Protein AF-A0A9N9P081-F1 (afdb_monomer)

pLDDT: mean 86.45, std 9.41, range [50.97, 96.0]

Mean predicted aligned error: 7.63 Å

Secondary structure (DSSP, 8-state):
-TTSS-HHHHHHHHHHHHHHHHHH-----PPP-BTTB-EEEEEEEE-PBGGG-SSBPS-EEEEEEEESSSS--B-

Organism: NCBI:txid144679

Radius of gyration: 17.94 Å; Cα contacts (8 Å, |Δi|>4): 72; chains: 1; bounding box: 35×29×53 Å

Structure (mmCIF, N/CA/C/O backbone):
data_AF-A0A9N9P081-F1
#
_entry.id   AF-A0A9N9P081-F1
#
loop_
_atom_site.group_PDB
_atom_site.id
_atom_site.type_symbol
_atom_site.label_atom_id
_atom_site.label_alt_id
_atom_site.label_comp_id
_atom_site.label_asym_id
_atom_site.label_entity_id
_atom_site.label_seq_id
_atom_site.pdbx_PDB_ins_code
_atom_site.Cartn_x
_atom_site.Cartn_y
_atom_site.Cartn_z
_atom_site.occupancy
_atom_site.B_iso_or_equiv
_atom_site.auth_seq_id
_atom_site.auth_comp_id
_atom_site.auth_asym_id
_atom_site.auth_atom_id
_atom_site.pdbx_PDB_model_num
ATOM 1 N N . LEU A 1 1 ? -2.319 -12.255 -30.649 1.00 50.97 1 LEU A N 1
ATOM 2 C CA . LEU A 1 1 ? -2.692 -11.077 -29.833 1.00 50.97 1 LEU A CA 1
ATOM 3 C C . LEU A 1 1 ? -4.206 -11.086 -29.661 1.00 50.97 1 LEU A C 1
ATOM 5 O O . LEU A 1 1 ? -4.892 -11.050 -30.669 1.00 50.97 1 LEU A O 1
ATOM 9 N N . MET A 1 2 ? -4.721 -11.193 -28.433 1.00 64.94 2 MET A N 1
ATOM 10 C CA . MET A 1 2 ? -6.155 -11.428 -28.174 1.00 64.94 2 MET A CA 1
ATOM 11 C C . MET A 1 2 ? -7.079 -10.215 -28.405 1.00 64.94 2 MET A C 1
ATOM 13 O O . MET A 1 2 ? -8.288 -10.392 -28.396 1.00 64.94 2 MET A O 1
ATOM 17 N N . THR A 1 3 ? -6.555 -9.003 -28.631 1.00 78.12 3 THR A N 1
ATOM 18 C CA . THR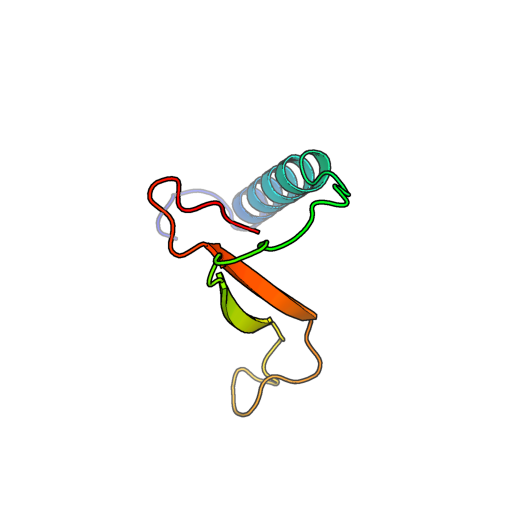 A 1 3 ? -7.369 -7.767 -28.698 1.00 78.12 3 THR A CA 1
ATOM 19 C C . THR A 1 3 ? -7.255 -6.974 -30.006 1.00 78.12 3 THR A C 1
ATOM 21 O O . THR A 1 3 ? -7.848 -5.911 -30.117 1.00 78.12 3 THR A O 1
ATOM 24 N N . GLY A 1 4 ? -6.490 -7.441 -31.001 1.00 89.19 4 GLY A N 1
ATOM 25 C CA . GLY A 1 4 ? -6.373 -6.764 -32.307 1.00 89.19 4 GLY A CA 1
ATOM 26 C C . GLY A 1 4 ? -5.601 -5.431 -32.323 1.00 89.19 4 GLY A C 1
ATOM 27 O O . GLY A 1 4 ? -5.488 -4.807 -33.373 1.00 89.19 4 GLY A O 1
ATOM 28 N N . HIS A 1 5 ? -5.034 -4.993 -31.197 1.00 88.56 5 HIS A N 1
ATOM 29 C CA . HIS A 1 5 ? -4.242 -3.760 -31.102 1.00 88.56 5 HIS A CA 1
ATOM 30 C C . HIS A 1 5 ? -2.739 -4.032 -31.079 1.00 88.56 5 HIS A C 1
ATOM 32 O O . HIS A 1 5 ? -2.314 -5.091 -30.638 1.00 88.56 5 HIS A O 1
ATOM 38 N N . SER A 1 6 ? -1.914 -3.070 -31.506 1.00 92.19 6 SER A N 1
ATOM 39 C CA . SER A 1 6 ? -0.454 -3.209 -31.41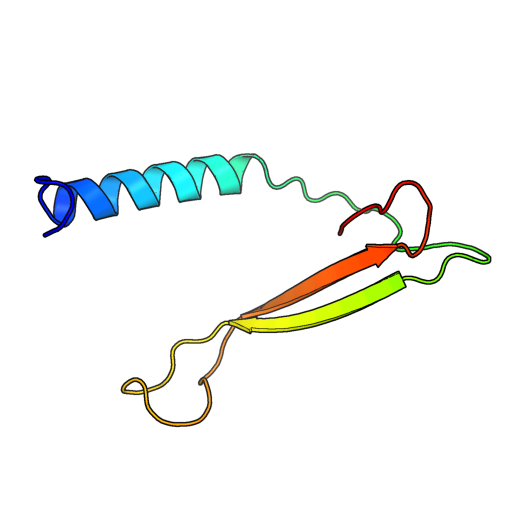0 1.00 92.19 6 SER A CA 1
ATOM 40 C C . SER A 1 6 ? 0.015 -3.234 -29.948 1.00 92.19 6 SER A C 1
ATOM 42 O O . SER A 1 6 ? -0.583 -2.585 -29.086 1.00 92.19 6 SER A O 1
ATOM 44 N N . THR A 1 7 ? 1.125 -3.920 -29.661 1.00 91.50 7 THR A N 1
ATOM 45 C CA . THR A 1 7 ? 1.725 -3.937 -28.314 1.00 91.50 7 THR A CA 1
ATOM 46 C C . THR A 1 7 ? 2.030 -2.527 -27.807 1.00 91.50 7 THR A C 1
ATOM 48 O O . THR A 1 7 ? 1.763 -2.228 -26.650 1.00 91.50 7 THR A O 1
ATOM 51 N N . ALA A 1 8 ? 2.510 -1.633 -28.677 1.00 92.88 8 ALA A N 1
ATOM 52 C CA . ALA A 1 8 ? 2.786 -0.242 -28.316 1.00 92.88 8 ALA A CA 1
ATOM 53 C C . ALA A 1 8 ? 1.512 0.507 -27.893 1.00 92.88 8 ALA A C 1
ATOM 55 O O . ALA A 1 8 ? 1.516 1.246 -26.910 1.00 92.88 8 ALA A O 1
ATOM 56 N N . THR A 1 9 ? 0.398 0.275 -28.596 1.00 93.56 9 THR A N 1
ATOM 57 C CA . THR A 1 9 ? -0.908 0.836 -28.229 1.00 93.56 9 THR A CA 1
ATOM 58 C C . THR A 1 9 ? -1.354 0.334 -26.857 1.00 93.56 9 THR A C 1
ATOM 60 O O . THR A 1 9 ? -1.855 1.120 -26.057 1.00 93.56 9 THR A O 1
ATOM 63 N N . ILE A 1 10 ? -1.155 -0.952 -26.561 1.00 92.31 10 ILE A N 1
ATOM 64 C CA . ILE A 1 10 ? -1.514 -1.539 -25.263 1.00 92.31 10 ILE A CA 1
ATOM 65 C C . ILE A 1 10 ? -0.663 -0.927 -24.144 1.00 92.31 10 ILE A C 1
ATOM 67 O O . ILE A 1 10 ? -1.225 -0.445 -23.163 1.00 92.31 10 ILE A O 1
ATOM 71 N N . THR A 1 11 ? 0.661 -0.870 -24.312 1.00 92.88 11 THR A N 1
ATOM 72 C CA . THR A 1 11 ? 1.575 -0.275 -23.324 1.00 92.88 11 THR A CA 1
ATOM 73 C C . THR A 1 11 ? 1.210 1.176 -23.025 1.00 92.88 11 THR A C 1
ATOM 75 O O . THR A 1 11 ? 1.028 1.530 -21.864 1.00 92.88 11 THR A O 1
ATOM 78 N N . ASN A 1 12 ? 0.980 1.991 -24.059 1.00 94.88 12 ASN A N 1
ATOM 79 C CA . ASN A 1 12 ? 0.601 3.393 -23.876 1.00 94.88 12 ASN A CA 1
ATOM 80 C C . ASN A 1 12 ? -0.720 3.559 -23.111 1.00 94.88 12 ASN A C 1
ATOM 82 O O . ASN A 1 12 ? -0.865 4.500 -22.333 1.00 94.88 12 ASN A O 1
ATOM 86 N N . ASN A 1 13 ? -1.700 2.677 -23.329 1.00 93.62 13 ASN A N 1
ATOM 87 C CA . ASN A 1 13 ? -2.952 2.721 -22.572 1.00 93.62 13 ASN A CA 1
ATOM 88 C C . ASN A 1 13 ? -2.745 2.310 -21.108 1.00 93.62 13 ASN A C 1
ATOM 90 O O . ASN A 1 13 ? -3.270 2.979 -20.219 1.00 93.62 13 ASN A O 1
ATOM 94 N N . ILE A 1 14 ? -1.942 1.274 -20.846 1.00 93.94 14 ILE A N 1
ATOM 95 C CA . ILE A 1 14 ? -1.589 0.862 -19.479 1.00 93.94 14 ILE A CA 1
ATOM 96 C C . ILE A 1 14 ? -0.866 1.995 -18.741 1.00 93.94 14 ILE A C 1
ATOM 98 O O . ILE A 1 14 ? -1.205 2.285 -17.595 1.00 93.94 14 ILE A O 1
ATOM 102 N N . ASP A 1 15 ? 0.070 2.687 -19.393 1.00 94.31 15 ASP A N 1
ATOM 103 C CA . ASP A 1 15 ? 0.795 3.803 -18.779 1.00 94.31 15 ASP A CA 1
ATOM 104 C C . ASP A 1 15 ? -0.119 4.979 -18.427 1.00 94.31 15 ASP A C 1
ATOM 106 O O . ASP A 1 15 ? 0.027 5.571 -17.355 1.00 94.31 15 ASP A O 1
ATOM 110 N N . LYS A 1 16 ? -1.101 5.291 -19.283 1.00 94.56 16 LYS A N 1
ATOM 111 C CA . LYS A 1 16 ? -2.113 6.317 -18.988 1.00 94.56 16 LYS A CA 1
ATOM 112 C C . LYS A 1 16 ? -2.961 5.942 -17.777 1.00 94.56 16 LYS A C 1
ATOM 114 O O . LYS A 1 16 ? -3.136 6.768 -16.885 1.00 94.56 16 LYS A O 1
ATOM 119 N N . ILE A 1 17 ? -3.435 4.696 -17.714 1.00 94.88 17 ILE A N 1
ATOM 120 C CA . ILE A 1 17 ? -4.205 4.191 -16.568 1.00 94.88 17 ILE A CA 1
ATOM 121 C C . ILE A 1 17 ? -3.360 4.274 -15.294 1.00 94.88 17 ILE A C 1
ATOM 123 O O . ILE A 1 17 ? -3.837 4.757 -14.269 1.00 94.88 17 ILE A O 1
ATOM 127 N N . ARG A 1 18 ? -2.085 3.878 -15.361 1.00 92.81 18 ARG A N 1
ATOM 128 C CA . ARG A 1 18 ? -1.164 3.947 -14.221 1.00 92.81 18 ARG A CA 1
ATOM 129 C C . ARG A 1 18 ? -0.993 5.377 -13.704 1.00 92.81 18 ARG A C 1
ATOM 131 O O . ARG A 1 18 ? -1.012 5.582 -12.495 1.00 92.81 18 ARG A O 1
ATOM 138 N N . GLN A 1 19 ? -0.832 6.356 -14.595 1.00 93.50 19 GLN A N 1
ATOM 139 C CA . GLN A 1 19 ? -0.717 7.768 -14.211 1.00 93.50 19 GLN A CA 1
ATOM 140 C C . GLN A 1 19 ? -2.012 8.304 -13.594 1.00 93.50 19 GLN A C 1
ATOM 142 O O . GLN A 1 19 ? -1.955 9.013 -12.593 1.00 93.50 19 GLN A O 1
ATOM 147 N N . MET A 1 20 ? -3.169 7.933 -14.151 1.00 93.06 20 MET A N 1
ATOM 148 C CA . MET A 1 20 ? -4.471 8.310 -13.595 1.00 93.06 20 MET A CA 1
ATOM 149 C C . MET A 1 20 ? -4.692 7.732 -12.198 1.00 93.06 20 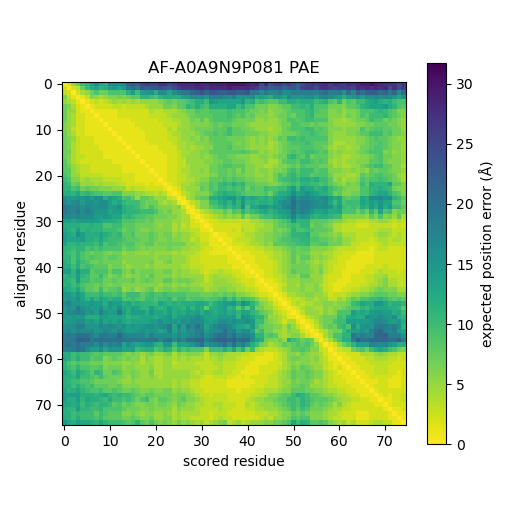MET A C 1
ATOM 151 O O . MET A 1 20 ? -5.120 8.457 -11.313 1.00 93.06 20 MET A O 1
ATOM 155 N N . ILE A 1 21 ? -4.386 6.450 -11.979 1.00 89.75 21 ILE A N 1
ATOM 156 C CA . ILE A 1 21 ? -4.499 5.838 -10.648 1.00 89.75 21 ILE A CA 1
ATOM 157 C C . ILE A 1 21 ? -3.532 6.527 -9.681 1.00 89.75 21 ILE A C 1
ATOM 159 O O . ILE A 1 21 ? -3.928 6.897 -8.581 1.00 89.75 21 ILE A O 1
ATOM 163 N N . GLY A 1 22 ? -2.288 6.761 -10.110 1.00 86.69 22 GLY A N 1
ATOM 164 C CA . GLY A 1 22 ? -1.277 7.423 -9.287 1.00 86.69 22 GLY A CA 1
ATOM 165 C C . GLY A 1 22 ? -1.669 8.831 -8.835 1.00 86.69 22 GLY A C 1
ATOM 166 O O . GLY A 1 22 ? -1.329 9.209 -7.722 1.00 86.69 22 GLY A O 1
ATOM 167 N N . SER A 1 23 ? -2.418 9.592 -9.641 1.00 87.56 23 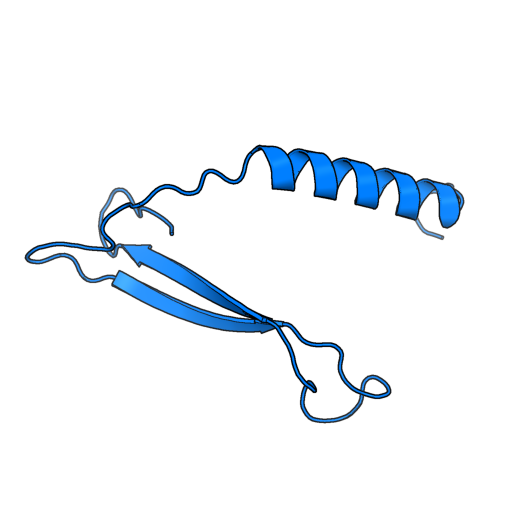SER A N 1
ATOM 168 C CA . SER A 1 23 ? -2.891 10.927 -9.239 1.00 87.56 23 SER A CA 1
ATOM 169 C C . SER A 1 23 ? -4.040 10.902 -8.227 1.00 87.56 23 SER A C 1
ATOM 171 O O . SER A 1 23 ? -4.311 11.920 -7.595 1.00 87.56 23 SER A O 1
ATOM 173 N N . GLN A 1 24 ? -4.725 9.763 -8.077 1.00 80.56 24 GLN A N 1
ATOM 174 C CA . GLN A 1 24 ? -5.806 9.576 -7.105 1.00 80.56 24 GLN A CA 1
ATOM 175 C C . GLN A 1 24 ? -5.311 9.029 -5.760 1.00 80.56 24 GLN A C 1
ATOM 177 O O . GLN A 1 24 ? -6.061 9.067 -4.786 1.00 80.56 24 GLN A O 1
ATOM 182 N N . VAL A 1 25 ? -4.074 8.526 -5.685 1.00 80.56 25 VAL A N 1
ATOM 183 C CA . VAL A 1 25 ? -3.472 8.084 -4.421 1.00 80.56 25 VAL A CA 1
ATOM 184 C C . VAL A 1 25 ? -3.236 9.315 -3.545 1.00 80.56 25 VAL A C 1
ATOM 186 O O . VAL A 1 25 ? -2.369 10.136 -3.823 1.00 80.56 25 VAL A O 1
ATOM 189 N N . GLN A 1 26 ? -4.055 9.463 -2.506 1.00 69.12 26 GLN A N 1
ATOM 190 C C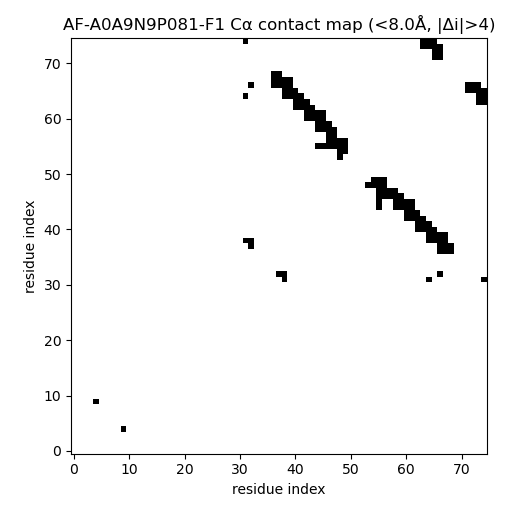A . GLN A 1 26 ? -3.917 10.509 -1.495 1.00 69.12 26 GLN A CA 1
ATOM 191 C C . GLN A 1 26 ? -3.024 9.995 -0.364 1.00 69.12 26 GLN A C 1
ATOM 193 O O . GLN A 1 26 ? -3.321 8.939 0.199 1.00 69.12 26 GLN A O 1
ATOM 198 N N . ASP A 1 27 ? -2.004 10.763 0.031 1.00 69.94 27 ASP A N 1
ATOM 199 C CA . ASP A 1 27 ? -1.198 10.511 1.238 1.00 69.94 27 ASP A CA 1
ATOM 200 C C . ASP A 1 27 ? -2.029 10.795 2.504 1.00 69.94 27 ASP A C 1
ATOM 202 O O . ASP A 1 27 ? -1.844 11.774 3.234 1.00 69.94 27 ASP A O 1
ATOM 206 N N . THR A 1 28 ? -3.019 9.942 2.749 1.00 68.50 28 THR A N 1
ATOM 207 C CA . THR A 1 28 ? -3.939 10.085 3.873 1.00 68.50 28 THR A CA 1
ATOM 208 C C . THR A 1 28 ? -3.322 9.428 5.098 1.00 68.50 28 THR A C 1
ATOM 210 O O . THR A 1 28 ? -3.131 8.216 5.139 1.00 68.50 28 THR A O 1
ATOM 213 N N . HIS A 1 29 ? -3.055 10.214 6.140 1.00 69.69 29 HIS A N 1
ATOM 214 C CA . HIS A 1 29 ? -2.611 9.694 7.434 1.00 69.69 29 HIS A CA 1
ATOM 215 C C . HIS A 1 29 ? -3.814 9.166 8.227 1.00 69.69 29 HIS A C 1
ATOM 217 O O . HIS A 1 29 ? -4.264 9.774 9.199 1.00 69.69 29 HIS A O 1
ATOM 223 N N . GLN A 1 30 ? -4.383 8.048 7.774 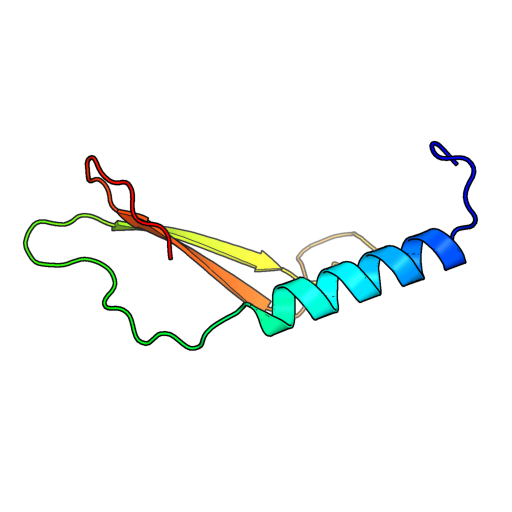1.00 79.00 30 GLN A N 1
ATOM 224 C CA . GLN A 1 30 ? -5.490 7.390 8.460 1.00 79.00 30 GLN A CA 1
ATOM 225 C C . GLN A 1 30 ? -4.972 6.415 9.519 1.00 79.00 30 GLN A C 1
ATOM 227 O O . GLN A 1 30 ? -4.060 5.630 9.275 1.00 79.00 30 GLN A O 1
ATOM 232 N N . LYS A 1 31 ? -5.589 6.429 10.705 1.00 86.50 31 LYS A N 1
ATOM 233 C CA . LYS A 1 31 ? -5.333 5.407 11.722 1.00 86.50 31 LYS A CA 1
ATOM 234 C C . LYS A 1 31 ? -5.864 4.059 11.224 1.00 86.50 31 LYS A C 1
ATOM 236 O O . LYS A 1 31 ? -7.026 3.978 10.811 1.00 86.50 31 LYS A O 1
ATOM 241 N N . ILE A 1 32 ? -5.008 3.042 11.291 1.00 90.12 32 ILE A N 1
ATOM 242 C CA . ILE A 1 32 ? -5.349 1.638 11.057 1.00 90.12 32 ILE A CA 1
ATOM 243 C C . ILE A 1 32 ? -5.878 1.064 12.377 1.00 90.12 32 ILE A C 1
ATOM 245 O O . ILE A 1 32 ? -5.173 1.091 13.390 1.00 90.12 32 ILE A O 1
ATOM 249 N N . GLY A 1 33 ? -7.124 0.585 12.383 1.00 89.62 33 GLY A N 1
ATOM 250 C CA . GLY A 1 33 ? -7.765 -0.001 13.559 1.00 89.62 33 GLY A CA 1
ATOM 251 C C . GLY A 1 33 ? -8.127 0.992 14.675 1.00 89.62 33 GLY A C 1
ATOM 252 O O . GLY A 1 33 ? -8.259 2.204 14.483 1.00 89.62 33 GLY A O 1
ATOM 253 N N . GLY A 1 34 ? -8.301 0.462 15.886 1.00 90.88 34 GLY A N 1
ATOM 254 C CA . GLY A 1 34 ? -8.841 1.172 17.047 1.00 90.88 34 GLY A CA 1
ATOM 255 C C . GLY A 1 34 ? -9.050 0.234 18.237 1.00 90.88 34 GLY A C 1
ATOM 256 O O . GLY A 1 34 ? -8.665 -0.931 18.178 1.00 90.88 34 GLY A O 1
ATOM 257 N N . LEU A 1 35 ? -9.633 0.741 19.328 1.00 93.44 35 LEU A N 1
ATOM 258 C CA . LEU A 1 35 ? -10.002 -0.106 20.467 1.00 93.44 35 LEU A CA 1
ATOM 259 C C . LEU A 1 35 ? -11.016 -1.160 19.998 1.00 93.44 35 LEU A C 1
ATOM 261 O O . LEU A 1 35 ? -11.966 -0.809 19.305 1.00 93.44 35 LEU A O 1
ATOM 265 N N . ASP A 1 36 ? -10.777 -2.425 20.342 1.00 92.69 36 ASP A N 1
ATOM 266 C CA . ASP A 1 36 ? -11.600 -3.584 19.963 1.00 92.69 36 ASP A CA 1
ATOM 267 C C . ASP A 1 36 ? -11.780 -3.811 18.447 1.00 92.69 36 ASP A C 1
ATOM 269 O O . ASP A 1 36 ? -12.644 -4.580 18.025 1.00 92.69 36 ASP A O 1
ATOM 273 N N . ILE A 1 37 ? -10.933 -3.200 17.608 1.00 94.69 37 ILE A N 1
ATOM 274 C CA . ILE A 1 37 ? -10.917 -3.441 16.160 1.00 94.69 37 ILE A CA 1
ATOM 275 C C . ILE A 1 37 ? -9.743 -4.352 15.815 1.00 94.69 37 ILE A C 1
ATOM 277 O O . ILE A 1 37 ? -8.578 -3.973 15.944 1.00 94.69 37 ILE A O 1
ATOM 281 N N . ILE A 1 38 ? -10.058 -5.548 15.322 1.00 95.38 38 ILE A N 1
ATOM 282 C CA . ILE A 1 38 ? -9.070 -6.467 14.755 1.00 95.38 38 ILE A CA 1
ATOM 283 C C . ILE A 1 38 ? -8.880 -6.113 13.282 1.00 95.38 38 ILE A C 1
ATOM 285 O O . ILE A 1 38 ? -9.852 -6.044 12.532 1.00 95.38 38 ILE A O 1
ATOM 289 N N . VAL A 1 39 ? -7.629 -5.936 12.864 1.00 95.50 39 VAL A N 1
ATOM 290 C CA . VAL A 1 39 ? -7.261 -5.710 11.462 1.00 95.50 39 VAL A CA 1
ATOM 291 C C . VAL A 1 39 ? -6.494 -6.922 10.955 1.00 95.50 39 VAL A C 1
ATOM 293 O O . VAL A 1 39 ? -5.531 -7.359 11.585 1.00 95.50 39 VAL A O 1
ATOM 296 N N . GLU A 1 40 ? -6.935 -7.477 9.832 1.00 96.00 40 GLU A N 1
ATOM 297 C CA . GLU A 1 40 ? -6.152 -8.438 9.063 1.00 96.00 40 GLU A CA 1
ATOM 298 C C . GLU A 1 40 ? -5.187 -7.669 8.171 1.00 96.00 40 GLU A C 1
ATOM 300 O O . GLU A 1 40 ? -5.605 -6.779 7.434 1.00 96.00 40 GLU A O 1
ATOM 305 N N . ILE A 1 41 ? -3.905 -8.009 8.249 1.00 94.88 41 ILE A N 1
ATOM 306 C CA . ILE A 1 41 ? -2.856 -7.401 7.438 1.00 94.88 41 ILE A CA 1
ATOM 307 C C . ILE A 1 41 ? -2.262 -8.494 6.559 1.00 94.88 41 ILE A C 1
ATOM 309 O O . ILE A 1 41 ? -1.877 -9.547 7.071 1.00 94.88 41 ILE A O 1
ATOM 313 N N . ASP A 1 42 ? -2.190 -8.232 5.258 1.00 94.75 42 ASP A N 1
ATOM 314 C CA . ASP A 1 42 ? -1.503 -9.083 4.291 1.00 94.75 42 ASP A CA 1
ATOM 315 C C . ASP A 1 42 ? -0.308 -8.341 3.686 1.00 94.75 42 ASP A C 1
ATOM 317 O O . ASP A 1 42 ? -0.382 -7.151 3.362 1.00 94.75 42 ASP A O 1
ATOM 321 N N . GLU A 1 43 ? 0.805 -9.055 3.535 1.00 93.19 43 GLU A N 1
ATOM 322 C CA . GLU A 1 43 ? 2.052 -8.515 3.003 1.00 93.19 43 GLU A CA 1
ATOM 323 C C . GLU A 1 43 ? 2.411 -9.210 1.694 1.00 93.19 43 GLU A C 1
ATOM 325 O O . GLU A 1 43 ? 2.640 -10.420 1.636 1.00 93.19 43 GLU A O 1
ATOM 330 N N . SER A 1 44 ? 2.549 -8.419 0.635 1.00 89.88 44 SER A N 1
ATOM 331 C CA . SER A 1 44 ? 2.942 -8.904 -0.681 1.00 89.88 44 SER A CA 1
ATOM 332 C C . SER A 1 44 ? 4.233 -8.228 -1.144 1.00 89.88 44 SER A C 1
ATOM 334 O O . SER A 1 44 ? 4.307 -7.009 -1.310 1.00 89.88 44 SER A O 1
ATOM 336 N N . LEU A 1 45 ? 5.275 -9.028 -1.394 1.00 87.56 45 LEU A N 1
ATOM 337 C CA . LEU A 1 45 ? 6.537 -8.550 -1.964 1.00 87.56 45 LEU A CA 1
ATOM 338 C C . LEU A 1 45 ? 6.476 -8.572 -3.495 1.00 87.56 45 LEU A C 1
ATOM 340 O O . LEU A 1 45 ? 6.643 -9.618 -4.130 1.00 87.56 45 LEU A O 1
ATOM 344 N N . PHE A 1 46 ? 6.319 -7.397 -4.098 1.00 85.56 46 PHE A N 1
ATOM 345 C CA . PHE A 1 46 ? 6.319 -7.229 -5.547 1.00 85.56 46 PHE A CA 1
ATOM 346 C C . PHE A 1 46 ? 7.726 -6.923 -6.047 1.00 85.56 46 PHE A C 1
ATOM 348 O O . PHE A 1 46 ? 8.256 -5.829 -5.863 1.00 85.56 46 PHE A O 1
ATOM 355 N N . GLY A 1 47 ? 8.346 -7.888 -6.717 1.00 84.31 47 GLY A N 1
ATOM 356 C CA . GLY A 1 47 ? 9.679 -7.730 -7.288 1.00 84.31 47 GLY A CA 1
ATOM 357 C C . GLY A 1 47 ? 9.818 -8.481 -8.599 1.00 84.31 47 GLY A C 1
ATOM 358 O O . GLY A 1 47 ? 9.118 -9.461 -8.862 1.00 84.31 47 GLY A O 1
ATOM 359 N N . ARG A 1 48 ? 10.755 -8.038 -9.440 1.00 81.62 48 ARG A N 1
ATOM 360 C CA . ARG A 1 48 ? 11.078 -8.778 -10.658 1.00 81.62 48 ARG A CA 1
ATOM 361 C C . ARG A 1 48 ? 11.862 -10.028 -10.270 1.00 81.62 48 ARG A C 1
ATOM 363 O O . ARG A 1 48 ? 12.919 -9.957 -9.643 1.00 81.62 48 ARG A O 1
ATOM 370 N N . VAL A 1 49 ? 11.370 -11.189 -10.680 1.00 77.69 49 VAL A N 1
ATOM 371 C CA . VAL A 1 49 ? 12.125 -12.434 -10.534 1.00 77.69 49 VAL A CA 1
ATOM 372 C C . VAL A 1 49 ? 13.227 -12.453 -11.591 1.00 77.69 49 VAL A C 1
ATOM 374 O O . VAL A 1 49 ? 12.961 -12.278 -12.786 1.00 77.69 49 VAL A O 1
ATOM 377 N N . LYS A 1 50 ? 14.482 -12.658 -11.175 1.00 76.12 50 LYS A N 1
ATOM 378 C CA . LYS A 1 50 ? 15.604 -12.759 -12.116 1.00 76.12 50 LYS A CA 1
ATOM 379 C C . LYS A 1 50 ? 15.349 -13.950 -13.050 1.00 76.12 50 LYS A C 1
ATOM 381 O O . LYS A 1 50 ? 15.146 -15.065 -12.588 1.00 76.12 50 LYS A O 1
ATOM 386 N N . TYR A 1 51 ? 15.312 -13.710 -14.361 1.00 82.75 51 TYR A N 1
ATOM 387 C CA . TYR A 1 51 ? 15.023 -14.734 -15.380 1.00 82.75 51 TYR A CA 1
ATOM 388 C C . TYR A 1 51 ? 13.702 -15.508 -15.186 1.00 82.75 51 TYR A C 1
ATOM 390 O O . TYR A 1 51 ? 13.590 -16.634 -15.664 1.00 82.75 51 TYR A O 1
ATOM 398 N N . HIS A 1 52 ? 12.712 -14.937 -14.485 1.00 74.31 52 HIS A N 1
ATOM 399 C CA . HIS A 1 52 ? 11.457 -15.624 -14.128 1.00 74.31 52 HIS A CA 1
ATOM 400 C C . HIS A 1 52 ? 11.661 -16.952 -13.367 1.00 74.31 52 HIS A C 1
ATOM 402 O O . HIS A 1 52 ? 10.795 -17.823 -13.397 1.00 74.31 52 HIS A O 1
ATOM 408 N N . ARG A 1 53 ? 12.809 -17.135 -12.697 1.00 76.25 53 ARG A N 1
ATOM 409 C CA . ARG A 1 53 ? 13.128 -18.332 -11.907 1.00 76.25 53 ARG A CA 1
ATOM 410 C C . ARG A 1 53 ? 13.689 -17.953 -10.535 1.00 76.25 53 ARG A C 1
ATOM 412 O O . ARG A 1 53 ? 14.582 -17.116 -10.435 1.00 76.25 53 ARG A O 1
ATOM 419 N N . GLY A 1 54 ? 13.216 -18.629 -9.490 1.00 75.75 54 GLY A N 1
ATOM 420 C CA . GLY A 1 54 ? 13.707 -18.459 -8.118 1.00 75.75 54 GLY A CA 1
ATOM 421 C C . GLY A 1 54 ? 13.009 -17.346 -7.328 1.00 75.75 54 GLY A C 1
ATOM 422 O O . GLY A 1 54 ? 11.926 -16.893 -7.688 1.00 75.75 54 GLY A O 1
ATOM 423 N N . LYS A 1 55 ? 13.623 -16.932 -6.211 1.00 75.06 55 LYS A N 1
ATOM 424 C CA . LYS A 1 55 ? 13.080 -15.914 -5.296 1.00 75.06 55 LYS A CA 1
ATOM 425 C C . LYS A 1 55 ? 13.048 -14.528 -5.976 1.00 75.06 55 LYS A C 1
ATOM 427 O O . LYS A 1 55 ? 14.030 -14.177 -6.638 1.00 75.06 55 LYS A O 1
ATOM 432 N N . PRO A 1 56 ? 11.983 -13.719 -5.803 1.00 70.25 56 PRO A N 1
ATOM 433 C CA . PRO A 1 56 ? 11.964 -12.330 -6.258 1.00 70.25 56 PRO A CA 1
ATOM 434 C C . PRO A 1 56 ? 13.173 -11.564 -5.710 1.00 70.25 56 PRO A C 1
ATOM 436 O O . PRO A 1 56 ? 13.467 -11.615 -4.514 1.00 70.25 56 PRO A O 1
ATOM 439 N N . VAL A 1 57 ? 13.901 -10.874 -6.587 1.00 67.19 57 VAL A N 1
ATOM 440 C CA . VAL A 1 57 ? 15.009 -9.999 -6.182 1.00 67.19 57 VAL A CA 1
ATOM 441 C C . VAL A 1 57 ? 14.427 -8.612 -5.920 1.00 67.19 57 VAL A C 1
ATOM 443 O O . VAL A 1 57 ? 13.538 -8.208 -6.662 1.00 67.19 57 VAL A O 1
ATOM 446 N N . LYS A 1 58 ? 14.930 -7.920 -4.881 1.00 71.62 58 LYS A N 1
ATOM 447 C CA . LYS A 1 58 ? 14.689 -6.503 -4.519 1.00 71.62 58 LYS A CA 1
ATOM 448 C C . LYS A 1 58 ? 13.399 -5.916 -5.116 1.00 71.62 58 LYS A C 1
ATOM 450 O O . LYS A 1 58 ? 13.389 -5.449 -6.252 1.00 71.62 58 LYS A O 1
ATOM 455 N N . GLY A 1 59 ? 12.334 -5.954 -4.325 1.00 81.75 59 GLY A N 1
ATOM 456 C CA . GLY A 1 59 ? 11.013 -5.465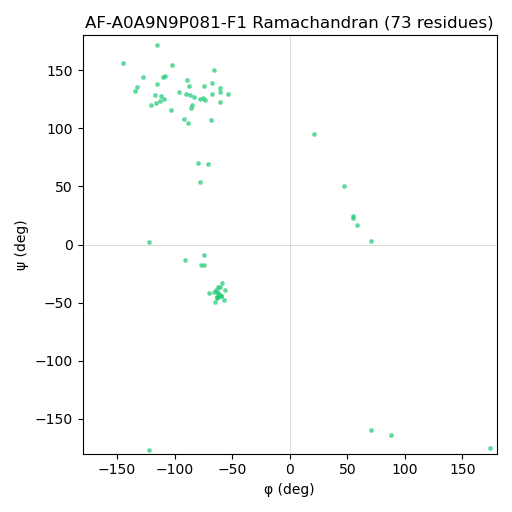 -4.692 1.00 81.75 59 GLY A CA 1
ATOM 457 C C . GLY A 1 59 ? 10.491 -4.398 -3.739 1.00 81.75 59 GLY A C 1
ATOM 458 O O . GLY A 1 59 ? 11.177 -4.000 -2.797 1.00 81.75 59 GLY A O 1
ATOM 459 N N . VAL A 1 60 ? 9.264 -3.968 -3.996 1.00 87.69 60 VAL A N 1
ATOM 460 C CA . VAL A 1 60 ? 8.481 -3.106 -3.115 1.00 87.69 60 VAL A CA 1
ATOM 461 C C . VAL A 1 60 ? 7.569 -4.000 -2.281 1.00 87.69 60 V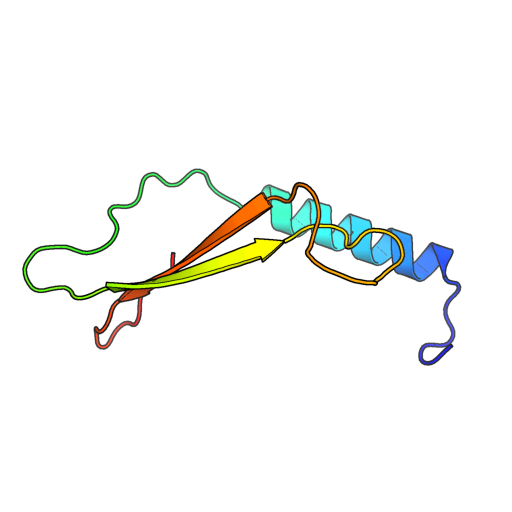AL A C 1
ATOM 463 O O . VAL A 1 60 ? 6.911 -4.891 -2.819 1.00 87.69 60 VAL A O 1
ATOM 466 N N . TRP A 1 61 ? 7.551 -3.776 -0.970 1.00 89.38 61 TRP A N 1
ATOM 467 C CA . TRP A 1 61 ? 6.528 -4.349 -0.104 1.00 89.38 61 TRP A CA 1
ATOM 468 C C . TRP A 1 61 ? 5.254 -3.536 -0.260 1.00 89.38 61 TRP A C 1
ATOM 470 O O . TRP A 1 61 ? 5.272 -2.316 -0.101 1.00 89.38 61 TRP A O 1
ATOM 480 N N . VAL A 1 62 ? 4.167 -4.217 -0.587 1.00 89.81 62 VAL A N 1
ATOM 481 C CA . VAL A 1 62 ? 2.822 -3.660 -0.527 1.00 89.81 62 VAL A CA 1
ATOM 482 C C . VAL A 1 62 ? 2.136 -4.356 0.629 1.00 89.81 62 VAL A C 1
ATOM 484 O O . VAL A 1 62 ? 2.118 -5.584 0.696 1.00 89.81 62 VAL A O 1
ATOM 487 N N . ILE A 1 63 ? 1.623 -3.555 1.549 1.00 90.88 63 ILE A N 1
ATOM 488 C CA . ILE A 1 63 ? 0.905 -4.029 2.721 1.00 90.88 63 ILE A CA 1
ATOM 489 C C . ILE A 1 63 ? -0.537 -3.587 2.529 1.00 90.88 63 ILE A C 1
ATOM 491 O O . ILE A 1 63 ? -0.774 -2.400 2.314 1.00 90.88 63 ILE A O 1
ATOM 495 N N . GLY A 1 64 ? -1.459 -4.541 2.554 1.00 91.88 64 GLY A N 1
ATOM 496 C CA . GLY A 1 64 ? -2.893 -4.277 2.535 1.00 91.88 64 GLY A CA 1
ATOM 497 C C . GLY A 1 64 ? -3.499 -4.620 3.886 1.00 91.88 64 GLY A C 1
ATOM 498 O O . GLY A 1 64 ? -3.075 -5.582 4.530 1.00 91.88 64 GLY A O 1
ATOM 499 N N . GLY A 1 65 ? -4.484 -3.843 4.324 1.00 93.38 65 GLY A N 1
ATOM 500 C CA . GLY A 1 65 ? -5.194 -4.101 5.576 1.00 93.38 65 GLY A CA 1
ATOM 501 C C . GLY A 1 65 ? -6.703 -4.135 5.388 1.00 93.38 65 GLY A C 1
ATOM 502 O O . GLY A 1 65 ? -7.237 -3.343 4.618 1.00 93.38 65 GLY A O 1
ATOM 503 N N . VAL A 1 66 ? -7.407 -4.999 6.121 1.00 95.06 66 VAL A N 1
ATOM 504 C CA . VAL A 1 66 ? -8.873 -4.954 6.231 1.00 95.06 66 VAL A CA 1
ATOM 505 C C . VAL A 1 66 ? -9.327 -5.107 7.678 1.00 95.06 66 VAL A C 1
ATOM 507 O O . VAL A 1 66 ? -8.887 -5.998 8.405 1.00 95.06 66 VAL A O 1
ATOM 510 N N . GLU A 1 67 ? -10.224 -4.233 8.124 1.00 95.94 67 GLU A N 1
ATOM 511 C CA . GLU A 1 67 ? -10.820 -4.351 9.457 1.00 95.94 67 GLU A CA 1
ATOM 512 C C . GLU A 1 67 ? -11.852 -5.487 9.491 1.00 95.94 67 GLU A C 1
ATOM 514 O O . GLU A 1 67 ? -12.714 -5.595 8.614 1.00 95.94 67 GLU A O 1
ATOM 519 N N . ARG A 1 68 ? -11.832 -6.304 10.550 1.00 95.69 68 ARG A N 1
ATOM 520 C CA . ARG A 1 68 ? -12.867 -7.310 10.842 1.00 95.69 68 ARG A CA 1
ATOM 521 C C . ARG A 1 68 ? -14.112 -6.665 11.458 1.00 95.69 68 ARG A C 1
ATOM 523 O O . ARG A 1 68 ? -14.569 -7.052 12.531 1.00 95.69 68 ARG A O 1
ATOM 530 N N . THR A 1 69 ? -14.648 -5.663 10.779 1.00 93.94 69 THR A N 1
ATOM 531 C CA . THR A 1 69 ? -15.879 -4.953 11.139 1.00 93.94 69 THR A CA 1
ATOM 532 C C . THR A 1 69 ? -16.943 -5.187 10.065 1.00 93.94 69 THR A C 1
ATOM 534 O O . THR A 1 69 ? -16.667 -5.780 9.019 1.00 93.94 69 THR A O 1
ATOM 537 N N . HIS A 1 70 ? -18.181 -4.749 10.308 1.00 92.44 70 HIS A N 1
ATOM 538 C CA . HIS A 1 70 ? -19.232 -4.826 9.287 1.00 92.44 70 HIS A CA 1
ATOM 539 C C . HIS A 1 70 ? -18.881 -3.991 8.044 1.00 92.44 70 HIS A C 1
ATOM 541 O O . HIS A 1 70 ? -19.116 -4.434 6.923 1.00 92.44 70 HIS A O 1
ATOM 547 N N . ASP A 1 71 ? -18.240 -2.838 8.255 1.00 91.12 71 ASP A N 1
ATOM 548 C CA . ASP A 1 71 ? -17.892 -1.882 7.200 1.00 91.12 71 ASP A CA 1
ATOM 549 C C . ASP A 1 71 ? -16.676 -2.311 6.361 1.00 91.12 71 ASP A C 1
ATOM 551 O O . ASP A 1 71 ? -16.486 -1.795 5.261 1.00 91.12 71 ASP A O 1
ATOM 555 N N . ARG A 1 72 ? -15.860 -3.258 6.859 1.00 91.31 72 ARG A N 1
ATOM 556 C CA . ARG A 1 72 ? -14.683 -3.829 6.170 1.00 91.31 72 ARG A CA 1
ATOM 557 C C . ARG A 1 72 ? -13.777 -2.775 5.538 1.00 91.31 72 ARG A C 1
ATOM 559 O O . ARG A 1 72 ? 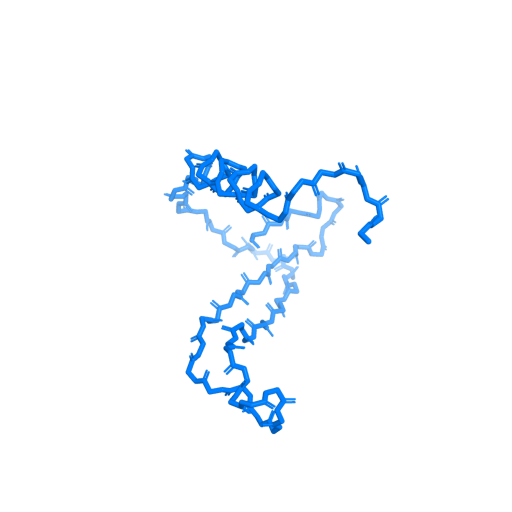-13.422 -2.860 4.362 1.00 91.31 72 ARG A O 1
ATOM 566 N N . ARG A 1 73 ? -13.409 -1.763 6.318 1.00 90.88 73 ARG A N 1
ATOM 567 C CA . ARG A 1 73 ? -12.539 -0.690 5.836 1.00 90.88 73 ARG A CA 1
ATOM 568 C C . ARG A 1 73 ? -11.185 -1.248 5.395 1.00 90.88 73 ARG A C 1
ATOM 570 O O . ARG A 1 73 ? -10.605 -2.072 6.100 1.00 90.88 73 ARG A O 1
ATOM 577 N N . ILE A 1 74 ? -10.725 -0.793 4.227 1.00 90.06 74 ILE A N 1
ATOM 578 C CA . ILE A 1 74 ? -9.498 -1.248 3.563 1.00 90.06 74 ILE A CA 1
ATOM 579 C C . ILE A 1 74 ? -8.437 -0.148 3.641 1.00 90.06 74 ILE A C 1
ATOM 581 O O . ILE A 1 74 ? -8.774 1.039 3.578 1.00 90.06 74 ILE A O 1
ATOM 585 N N . PHE A 1 75 ? -7.181 -0.568 3.769 1.00 84.69 75 PHE A N 1
ATOM 586 C CA . PHE A 1 75 ? -5.981 0.264 3.812 1.00 84.69 75 PHE A CA 1
ATOM 587 C C . PHE A 1 75 ? -4.976 -0.188 2.761 1.00 84.69 75 PHE A C 1
ATOM 589 O O . PHE A 1 75 ? -4.846 -1.425 2.585 1.00 84.69 75 PHE A O 1
#

Sequence (75 aa):
LMTGHSTATITNNIDKIRQMIGSQVQDTHQKIGGLDIIVEIDESLFGRVKYHRGKPVKGVWVIGGVERTHDRRIF

Foldseek 3Di:
DVPPDDPVVVVVVVVVVVVVVVVVDDPDPDDDADVVKDKDKDKDFDADDDVPDDDGDDGDIDIKIFIPDPVGDID

Solvent-accessible surface area (backbone atoms only — not comparable to full-atom values): 4842 Å² total; per-residue (Å²): 125,100,78,85,66,54,70,68,60,52,51,55,52,52,51,50,51,50,54,56,54,58,72,68,65,69,96,68,94,68,81,82,66,57,91,97,46,56,60,52,75,49,81,45,78,52,38,63,37,57,91,80,51,78,72,61,43,91,55,50,79,46,71,42,35,35,35,78,54,96,81,48,55,73,85